Protein AF-B7J6F8-F1 (afdb_monomer_lite)

Organism: Acidithiobacillus ferrooxidans (strain ATCC 23270 / DSM 14882 / CIP 104768 / NCIMB 8455) (NCBI:txid243159)

Structure (mmCIF, N/CA/C/O backbone):
data_AF-B7J6F8-F1
#
_entry.id   AF-B7J6F8-F1
#
loop_
_atom_site.group_PDB
_atom_site.id
_atom_site.type_symbol
_atom_site.label_atom_id
_atom_site.label_alt_id
_atom_site.label_comp_id
_atom_site.label_asym_id
_atom_site.label_entity_id
_atom_site.label_seq_id
_atom_site.pdbx_PDB_ins_code
_atom_site.Cartn_x
_atom_site.Cartn_y
_atom_site.Cartn_z
_atom_site.occupancy
_atom_site.B_iso_or_equiv
_atom_site.auth_seq_id
_atom_site.auth_comp_id
_atom_site.auth_asym_id
_atom_site.auth_atom_id
_atom_site.pdbx_PDB_model_num
ATOM 1 N N . MET A 1 1 ? -2.502 -2.999 -12.269 1.00 76.00 1 MET A N 1
ATOM 2 C CA . MET A 1 1 ? -2.319 -1.536 -12.467 1.00 76.00 1 MET A CA 1
ATOM 3 C C . MET A 1 1 ? -0.979 -1.187 -13.109 1.00 76.00 1 MET A C 1
ATOM 5 O O . MET A 1 1 ? -0.947 -0.230 -13.862 1.00 76.00 1 MET A O 1
ATOM 9 N N . LEU A 1 2 ? 0.098 -1.934 -12.837 1.00 83.06 2 LEU A N 1
ATOM 10 C CA . LEU A 1 2 ? 1.420 -1.747 -13.461 1.00 83.06 2 LEU A CA 1
ATOM 11 C C . LEU A 1 2 ? 2.002 -3.077 -13.989 1.00 83.06 2 LEU A C 1
ATOM 13 O O . LEU A 1 2 ? 3.213 -3.268 -14.028 1.00 83.06 2 LEU A O 1
ATOM 17 N N . GLU A 1 3 ? 1.139 -4.041 -14.310 1.00 82.06 3 GLU A N 1
ATOM 18 C CA . GLU A 1 3 ? 1.579 -5.338 -14.832 1.00 82.06 3 GLU A CA 1
ATOM 19 C C . GLU A 1 3 ? 2.001 -5.190 -16.294 1.00 82.06 3 GLU A C 1
ATOM 21 O O . GLU A 1 3 ? 1.269 -4.592 -17.078 1.00 82.06 3 GLU A O 1
ATOM 26 N N . GLY A 1 4 ? 3.167 -5.740 -16.644 1.00 83.31 4 GLY A N 1
ATOM 27 C CA . GLY A 1 4 ? 3.713 -5.673 -18.003 1.00 83.31 4 GLY A CA 1
ATOM 28 C C . GLY A 1 4 ? 4.482 -4.392 -18.334 1.00 83.31 4 GLY A C 1
ATOM 29 O O . GLY A 1 4 ? 4.872 -4.224 -19.484 1.00 83.31 4 GLY A O 1
ATOM 30 N N . GLU A 1 5 ? 4.726 -3.509 -17.359 1.00 84.12 5 GLU A N 1
ATOM 31 C CA . GLU A 1 5 ? 5.380 -2.230 -17.639 1.00 84.12 5 GLU A CA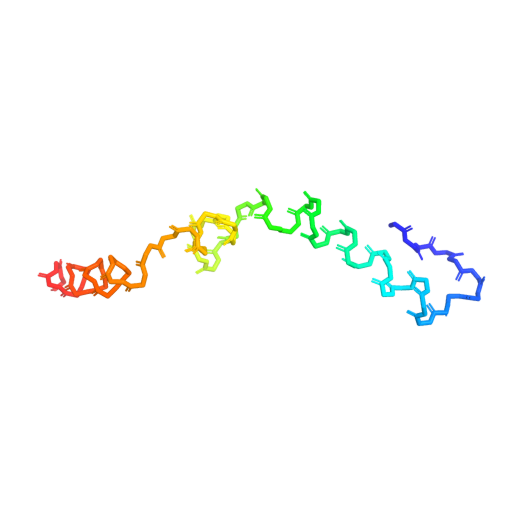 1
ATOM 32 C C . GLU A 1 5 ? 6.901 -2.370 -17.787 1.00 84.12 5 GLU A C 1
ATOM 34 O O . GLU A 1 5 ? 7.647 -2.503 -16.808 1.00 84.12 5 GLU A O 1
ATOM 39 N N . GLU A 1 6 ? 7.368 -2.328 -19.035 1.00 80.94 6 GLU A N 1
ATOM 40 C CA . GLU A 1 6 ? 8.791 -2.302 -19.362 1.00 80.94 6 GLU A CA 1
ATOM 41 C C . GLU A 1 6 ? 9.408 -0.975 -18.894 1.00 80.94 6 GLU A C 1
ATOM 43 O O . GLU A 1 6 ? 9.012 0.110 -19.312 1.00 80.94 6 GLU A O 1
ATOM 48 N N . GLY A 1 7 ? 10.384 -1.050 -17.985 1.00 83.44 7 GLY A N 1
ATOM 49 C CA . GLY A 1 7 ? 11.013 0.141 -17.405 1.00 83.44 7 GLY A CA 1
ATOM 50 C C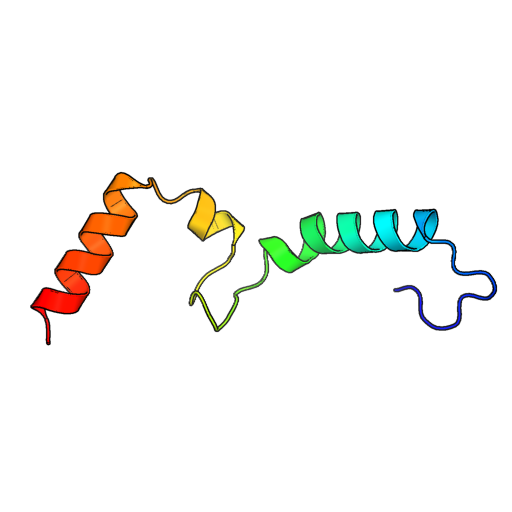 . GLY A 1 7 ? 10.303 0.700 -16.169 1.00 83.44 7 GLY A C 1
ATOM 51 O O . GLY A 1 7 ? 10.396 1.900 -15.903 1.00 83.44 7 GLY A O 1
ATOM 52 N N . LEU A 1 8 ? 9.625 -0.151 -15.386 1.00 89.81 8 LEU A N 1
ATOM 53 C CA . LEU A 1 8 ? 9.068 0.220 -14.085 1.00 89.81 8 LEU A CA 1
ATOM 54 C C . LEU A 1 8 ? 10.117 0.925 -13.206 1.00 89.81 8 LEU A C 1
ATOM 56 O O . LEU A 1 8 ? 11.044 0.316 -12.673 1.00 89.81 8 LEU A O 1
ATOM 60 N N . THR A 1 9 ? 9.937 2.231 -13.019 1.00 93.25 9 THR A N 1
ATOM 61 C CA . THR A 1 9 ? 10.762 3.024 -12.105 1.00 93.25 9 THR A CA 1
ATOM 62 C C . THR A 1 9 ? 10.142 3.056 -10.717 1.00 93.25 9 THR A C 1
ATOM 64 O O . THR A 1 9 ? 8.919 3.023 -10.555 1.00 93.25 9 THR A O 1
ATOM 67 N N . LEU A 1 10 ? 10.981 3.241 -9.698 1.00 93.12 10 LEU A N 1
ATOM 68 C CA . LEU A 1 10 ? 10.514 3.440 -8.326 1.00 93.12 10 LEU A CA 1
ATOM 69 C C . LEU A 1 10 ? 9.546 4.631 -8.215 1.00 93.12 10 LEU A C 1
ATOM 71 O O . LEU A 1 10 ? 8.572 4.576 -7.472 1.00 93.12 10 LEU A O 1
ATOM 75 N N . GLY A 1 11 ? 9.767 5.695 -8.994 1.00 94.94 11 GLY A N 1
ATOM 76 C CA . GLY A 1 11 ? 8.877 6.857 -9.013 1.00 94.94 11 GLY A CA 1
ATOM 77 C C . GLY A 1 11 ? 7.479 6.539 -9.550 1.00 94.94 11 GLY A C 1
ATOM 78 O O . GLY A 1 11 ? 6.489 7.023 -9.000 1.00 94.94 11 GLY A O 1
ATOM 79 N N . ALA A 1 12 ? 7.382 5.720 -10.602 1.00 92.12 12 ALA A N 1
ATOM 80 C CA . ALA A 1 12 ? 6.100 5.273 -11.142 1.00 92.12 12 ALA A CA 1
ATOM 81 C C . ALA A 1 12 ? 5.379 4.334 -10.165 1.00 92.12 12 ALA A C 1
ATOM 83 O O . ALA A 1 12 ? 4.200 4.547 -9.876 1.00 92.12 12 ALA A O 1
ATOM 84 N N . LEU A 1 13 ? 6.108 3.372 -9.589 1.00 94.50 13 LEU A N 1
ATOM 85 C CA . LEU A 1 13 ? 5.573 2.449 -8.592 1.00 94.50 13 LEU A CA 1
ATOM 86 C C . LEU A 1 13 ? 5.042 3.193 -7.363 1.00 94.50 13 LEU A C 1
ATOM 88 O O . LEU A 1 13 ? 3.911 2.963 -6.949 1.00 94.50 13 LEU A O 1
ATOM 92 N N . ASN A 1 14 ? 5.811 4.139 -6.822 1.00 95.44 14 ASN A N 1
ATOM 93 C CA . ASN A 1 14 ? 5.406 4.897 -5.641 1.00 95.44 14 ASN A CA 1
ATOM 94 C C . ASN A 1 14 ? 4.119 5.690 -5.881 1.00 95.44 14 ASN A C 1
ATOM 96 O O . ASN A 1 14 ? 3.222 5.663 -5.043 1.00 95.44 14 ASN A O 1
ATOM 100 N N . ARG A 1 15 ? 3.992 6.364 -7.031 1.00 95.00 15 ARG A N 1
ATOM 101 C CA . ARG A 1 15 ? 2.768 7.114 -7.363 1.00 95.00 15 ARG A CA 1
ATOM 102 C C . ARG A 1 15 ? 1.562 6.199 -7.523 1.00 95.00 15 ARG A C 1
ATOM 104 O O . ARG A 1 15 ? 0.488 6.516 -7.021 1.00 95.00 15 ARG A O 1
ATOM 111 N N . ALA A 1 16 ? 1.745 5.074 -8.205 1.00 94.19 16 ALA A N 1
ATOM 112 C CA . ALA A 1 16 ? 0.700 4.081 -8.381 1.00 94.19 16 ALA A CA 1
ATOM 113 C C . ALA A 1 16 ? 0.227 3.531 -7.029 1.00 94.19 16 ALA A C 1
ATOM 115 O O . ALA A 1 16 ? -0.963 3.572 -6.727 1.00 94.19 16 ALA A O 1
ATOM 116 N N . THR A 1 17 ? 1.150 3.093 -6.176 1.00 94.31 17 THR A N 1
ATOM 117 C CA . THR A 1 17 ? 0.811 2.564 -4.854 1.00 94.31 17 THR A CA 1
ATOM 118 C C . THR A 1 17 ? 0.156 3.626 -3.976 1.00 94.31 17 THR A C 1
ATOM 120 O O . THR A 1 17 ? -0.856 3.333 -3.348 1.00 94.31 17 THR A O 1
ATOM 123 N N . GLN A 1 18 ? 0.645 4.871 -3.983 1.00 96.19 18 GLN A N 1
ATOM 124 C CA . GLN A 1 18 ? 0.021 5.971 -3.241 1.00 96.19 18 GLN A CA 1
ATOM 125 C C . GLN A 1 18 ? -1.430 6.195 -3.684 1.00 96.19 18 GLN A C 1
ATOM 127 O O . GLN A 1 18 ? -2.336 6.243 -2.852 1.00 96.19 18 GLN A O 1
ATOM 132 N N . ALA A 1 19 ? -1.668 6.266 -4.997 1.00 95.50 19 ALA A N 1
ATOM 133 C CA . ALA A 1 19 ? -3.010 6.435 -5.541 1.00 95.50 19 ALA A CA 1
ATOM 134 C C . ALA A 1 19 ? -3.928 5.262 -5.165 1.00 95.50 19 ALA A C 1
ATOM 136 O O . ALA A 1 19 ? -5.087 5.478 -4.813 1.00 95.50 19 ALA A O 1
ATOM 137 N N . TRP A 1 20 ? -3.415 4.030 -5.197 1.00 95.88 20 TRP A N 1
ATOM 138 C CA . TRP A 1 20 ? -4.164 2.845 -4.781 1.00 95.88 20 TRP A CA 1
ATOM 139 C C . TRP A 1 20 ? -4.491 2.859 -3.281 1.00 95.88 20 TRP A C 1
ATOM 141 O O . TRP A 1 20 ? -5.628 2.577 -2.899 1.00 95.88 20 TRP A O 1
ATOM 151 N N . VAL A 1 21 ? -3.541 3.254 -2.428 1.00 95.38 21 VAL A N 1
ATOM 152 C CA . VAL A 1 21 ? -3.758 3.360 -0.978 1.00 95.38 21 VAL A CA 1
ATOM 153 C C . VAL A 1 21 ? -4.872 4.362 -0.669 1.00 95.38 21 VAL A C 1
ATOM 155 O O . VAL A 1 21 ? -5.803 4.072 0.088 1.00 95.38 21 VAL A O 1
ATOM 158 N N . GLU A 1 22 ? -4.803 5.534 -1.298 1.00 93.19 22 GLU A N 1
ATOM 159 C CA . GLU A 1 22 ? -5.765 6.612 -1.097 1.00 93.19 22 GLU A CA 1
ATOM 160 C C . GLU A 1 22 ? -7.143 6.293 -1.662 1.00 93.19 22 GLU A C 1
ATOM 162 O O . GLU A 1 22 ? -8.140 6.734 -1.085 1.00 93.19 22 GLU A O 1
ATOM 167 N N . ARG A 1 23 ? -7.220 5.574 -2.790 1.00 92.69 23 ARG A N 1
ATOM 168 C CA . ARG A 1 23 ? -8.483 5.286 -3.482 1.00 92.69 23 ARG A CA 1
ATOM 169 C C . ARG A 1 23 ? -9.190 4.048 -2.952 1.00 92.69 23 ARG A C 1
ATOM 171 O O . ARG A 1 23 ? -10.374 4.142 -2.626 1.00 92.69 23 ARG A O 1
ATOM 178 N N . GLU A 1 24 ? -8.448 2.966 -2.761 1.00 93.06 24 GLU A N 1
ATOM 179 C CA . GLU A 1 24 ? -9.001 1.631 -2.540 1.00 93.06 24 GLU A CA 1
ATOM 180 C C . GLU A 1 24 ? -8.695 1.100 -1.138 1.00 93.06 24 GLU A C 1
ATOM 182 O O . GLU A 1 24 ? -9.615 0.729 -0.403 1.00 93.06 24 GLU A O 1
ATOM 187 N N . TYR A 1 25 ? -7.421 1.100 -0.726 1.00 94.56 25 TYR A N 1
ATOM 188 C CA . TYR A 1 25 ? -7.001 0.462 0.529 1.00 94.56 25 TYR A CA 1
ATOM 189 C C . TYR A 1 25 ? -7.716 1.064 1.740 1.00 94.56 25 TYR A C 1
ATOM 191 O O . TYR A 1 25 ? -8.341 0.339 2.510 1.00 94.56 25 TYR A O 1
ATOM 199 N N . HIS A 1 26 ? -7.699 2.393 1.884 1.00 94.44 26 HIS A N 1
ATOM 200 C CA . HIS A 1 26 ? -8.328 3.071 3.022 1.00 94.44 26 HIS A CA 1
ATOM 201 C C . HIS A 1 26 ? -9.855 2.938 3.073 1.00 94.44 26 HIS A C 1
ATOM 203 O O . HIS A 1 26 ? -10.439 3.143 4.141 1.00 94.44 26 HIS A O 1
ATOM 209 N N . ARG A 1 27 ? -10.499 2.635 1.940 1.00 93.50 27 ARG A N 1
ATOM 210 C CA . ARG A 1 27 ? -11.962 2.559 1.810 1.00 93.50 27 ARG A CA 1
ATOM 211 C C . ARG A 1 27 ? -12.499 1.131 1.845 1.00 93.50 27 ARG A C 1
ATOM 213 O O . ARG A 1 27 ? -13.678 0.941 2.128 1.00 93.50 27 ARG A O 1
ATOM 220 N N . SER A 1 28 ? -11.651 0.139 1.601 1.00 95.12 28 SER A N 1
ATOM 221 C CA . SER A 1 28 ? -12.025 -1.273 1.665 1.00 95.12 28 SER A CA 1
ATOM 222 C C . SER A 1 28 ? -12.088 -1.763 3.112 1.00 95.12 28 SER A C 1
ATOM 224 O O . SER A 1 28 ? -11.321 -1.318 3.966 1.00 95.12 28 SER A O 1
ATOM 226 N N . ARG A 1 29 ? -13.013 -2.683 3.414 1.00 93.69 29 ARG A N 1
ATOM 227 C CA . ARG A 1 29 ? -13.083 -3.337 4.732 1.00 93.69 29 ARG A CA 1
ATOM 228 C C . ARG A 1 29 ? -11.941 -4.335 4.862 1.00 93.69 29 ARG A C 1
ATOM 230 O O . ARG A 1 29 ? -11.767 -5.175 3.985 1.00 93.69 29 ARG A O 1
ATOM 237 N N . HIS A 1 30 ? -11.185 -4.251 5.952 1.00 94.62 30 HIS A N 1
ATOM 238 C CA . HIS A 1 30 ? -10.061 -5.146 6.220 1.00 94.62 30 HIS A CA 1
ATOM 239 C C . HIS A 1 30 ? -10.458 -6.151 7.294 1.00 94.62 30 HIS A C 1
ATOM 241 O O . HIS A 1 30 ? -11.028 -5.774 8.320 1.00 94.62 30 HIS A O 1
ATOM 24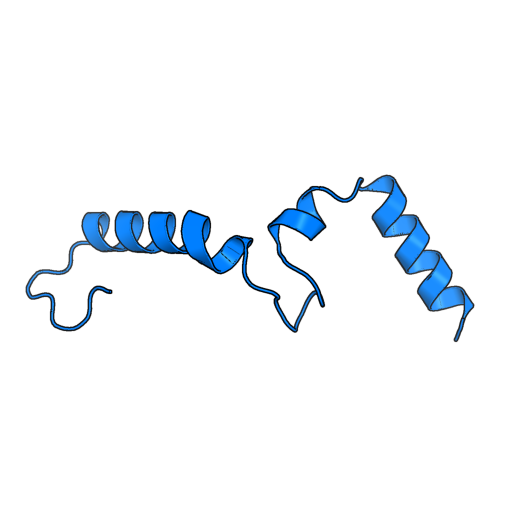7 N N . SER A 1 31 ? -10.176 -7.431 7.057 1.00 92.94 31 SER A N 1
ATOM 248 C CA . SER A 1 31 ? -10.527 -8.529 7.967 1.00 92.94 31 SER A CA 1
ATOM 249 C C . SER A 1 31 ? -9.808 -8.425 9.312 1.00 92.94 31 SER A C 1
ATOM 251 O O . SER A 1 31 ? -10.415 -8.701 10.340 1.00 92.94 31 SER A O 1
ATOM 253 N N . GLU A 1 32 ? -8.555 -7.970 9.312 1.00 91.25 32 GLU A N 1
ATOM 254 C CA . GLU A 1 32 ? -7.702 -7.867 10.504 1.00 91.25 32 GLU A CA 1
ATOM 255 C C . GLU A 1 32 ? -8.241 -6.878 11.546 1.00 91.25 32 GLU A C 1
ATOM 257 O O . GLU A 1 32 ? -8.192 -7.139 12.744 1.00 91.25 32 GLU A O 1
ATOM 262 N N . ILE A 1 33 ? -8.797 -5.752 11.090 1.00 87.81 33 ILE A N 1
ATOM 263 C CA . ILE A 1 33 ? -9.346 -4.694 11.955 1.00 87.81 33 ILE A CA 1
ATOM 264 C C . ILE A 1 33 ? -10.881 -4.649 11.943 1.00 87.81 33 ILE A C 1
ATOM 266 O O . ILE A 1 33 ? -11.487 -3.813 12.607 1.00 87.81 33 ILE A O 1
ATOM 270 N N . GLY A 1 34 ? -11.536 -5.520 11.170 1.00 91.69 34 GLY A N 1
ATOM 271 C CA . GLY A 1 34 ? -12.997 -5.626 11.076 1.00 91.69 34 GLY A CA 1
ATOM 272 C C . GLY A 1 34 ? -13.716 -4.400 10.489 1.00 91.69 34 GLY A C 1
ATOM 273 O O . GLY A 1 34 ? -14.952 -4.355 10.470 1.00 91.69 34 GLY A O 1
ATOM 274 N N . THR A 1 35 ? -12.982 -3.401 10.000 1.00 93.38 35 THR A N 1
ATOM 275 C CA . THR A 1 35 ? -13.507 -2.135 9.471 1.00 93.38 35 THR A CA 1
ATOM 276 C C . THR A 1 35 ? -12.590 -1.573 8.381 1.00 93.38 35 THR A C 1
ATOM 278 O O . THR A 1 35 ? -11.606 -2.199 7.997 1.00 93.38 35 THR A O 1
ATOM 281 N N . THR A 1 36 ? -12.931 -0.411 7.827 1.00 94.81 36 THR A N 1
ATOM 282 C CA . THR A 1 36 ? -12.041 0.320 6.909 1.00 94.81 36 THR A CA 1
ATOM 283 C C . THR A 1 36 ? -10.985 1.092 7.712 1.00 94.81 36 THR A C 1
ATOM 285 O O . THR A 1 36 ? -11.350 1.689 8.734 1.00 94.81 36 THR A O 1
ATOM 288 N N . PRO A 1 37 ? -9.720 1.180 7.265 1.00 93.56 37 PRO A N 1
ATOM 289 C CA . PRO A 1 37 ? -8.701 1.981 7.950 1.00 93.56 37 PRO A CA 1
ATOM 290 C C . PRO A 1 37 ? -9.119 3.437 8.189 1.00 93.56 37 PRO A C 1
ATOM 292 O O . PRO A 1 37 ? -8.853 3.995 9.253 1.00 93.56 37 PRO A O 1
ATOM 295 N N . LEU A 1 38 ? -9.831 4.044 7.231 1.00 91.81 38 LEU A N 1
ATOM 296 C CA . LEU A 1 38 ? -10.322 5.417 7.356 1.00 91.81 38 LEU A CA 1
ATOM 297 C C . LEU A 1 38 ? -11.325 5.574 8.509 1.00 91.81 38 LEU A C 1
ATOM 299 O O . LEU A 1 38 ? -11.287 6.567 9.232 1.00 91.81 38 LEU A O 1
ATOM 303 N N . ALA A 1 39 ? -12.224 4.604 8.691 1.00 90.12 39 ALA A N 1
ATOM 304 C CA . ALA A 1 39 ? -13.163 4.604 9.812 1.00 90.12 39 ALA A CA 1
ATOM 305 C C . ALA A 1 39 ? -12.442 4.381 11.151 1.00 90.12 39 ALA A C 1
ATOM 307 O O . ALA A 1 39 ? -12.752 5.056 12.133 1.00 90.12 39 ALA A O 1
ATOM 308 N N . GLN A 1 40 ? -11.440 3.497 11.179 1.00 87.69 40 GLN A N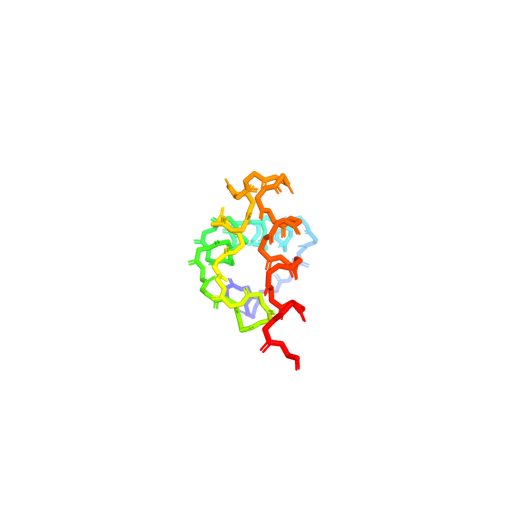 1
ATOM 309 C CA . GLN A 1 40 ? -10.628 3.255 12.372 1.00 87.69 40 GLN A CA 1
ATOM 310 C C . GLN A 1 40 ? -9.887 4.525 12.819 1.00 87.69 40 GLN A C 1
ATOM 312 O O . GLN A 1 40 ? -9.960 4.886 13.988 1.00 87.69 40 GLN A O 1
ATOM 317 N N . GLN A 1 41 ? -9.237 5.252 11.900 1.00 85.81 41 GLN A N 1
ATOM 318 C CA . GLN A 1 41 ? -8.551 6.517 12.214 1.00 85.81 41 GLN A CA 1
ATOM 319 C C . GLN A 1 41 ? -9.486 7.591 12.777 1.00 85.81 41 GLN A C 1
ATOM 321 O O . GLN A 1 41 ? -9.086 8.366 13.642 1.00 85.81 41 GLN A O 1
ATOM 326 N N . LYS A 1 42 ? -10.726 7.650 12.281 1.00 81.50 42 LYS A N 1
ATOM 327 C CA . LYS A 1 42 ? -11.736 8.606 12.757 1.00 81.50 42 LYS A CA 1
ATOM 328 C C . LYS A 1 42 ? -12.258 8.277 14.153 1.00 81.50 42 LYS A C 1
ATOM 330 O O . LYS A 1 42 ? -12.931 9.115 14.748 1.00 81.50 42 LYS A O 1
ATOM 335 N N . THR A 1 43 ? -11.964 7.087 14.674 1.00 78.88 43 THR A N 1
ATOM 336 C CA . THR A 1 43 ? -12.348 6.715 16.032 1.00 78.88 43 THR A CA 1
ATOM 337 C C . THR A 1 43 ? -11.428 7.438 17.020 1.00 78.88 43 THR A C 1
ATOM 339 O O . THR A 1 43 ? -10.211 7.236 16.980 1.00 78.88 43 THR A O 1
ATOM 342 N N . PRO A 1 44 ? -11.966 8.286 17.916 1.00 77.31 44 PRO A N 1
ATOM 343 C CA . PRO A 1 44 ? -11.174 8.948 18.940 1.00 77.31 44 PRO A CA 1
ATOM 344 C C . PRO A 1 44 ? -10.397 7.920 19.759 1.00 77.31 44 PRO A C 1
ATOM 346 O O . PRO A 1 44 ? -10.962 6.927 20.223 1.00 77.31 44 PRO A O 1
ATOM 349 N N . ARG A 1 45 ? -9.106 8.183 19.986 1.00 72.62 45 ARG A N 1
ATOM 350 C CA . ARG A 1 45 ? -8.209 7.284 20.731 1.00 72.62 45 ARG A CA 1
ATOM 351 C C . ARG A 1 45 ? -8.751 6.926 22.123 1.00 72.62 45 ARG A C 1
ATOM 353 O O . ARG A 1 45 ? -8.528 5.816 22.588 1.00 72.62 45 ARG A O 1
ATOM 360 N N . THR A 1 46 ? -9.515 7.825 22.742 1.00 74.50 46 THR A N 1
ATOM 361 C CA . THR A 1 46 ? -10.201 7.593 24.020 1.00 74.50 46 THR A CA 1
ATOM 362 C C . THR A 1 46 ? -11.280 6.509 23.925 1.00 74.50 46 THR A C 1
ATOM 364 O O . THR A 1 46 ? -11.335 5.640 24.789 1.00 74.50 46 THR A O 1
ATOM 367 N N . LEU A 1 47 ? -12.083 6.499 22.854 1.00 70.31 47 LEU A N 1
ATOM 368 C CA . LEU A 1 47 ? -13.144 5.502 22.657 1.00 70.31 47 LEU A CA 1
ATOM 369 C C . LEU A 1 47 ? -12.570 4.119 22.323 1.00 70.31 47 LEU A C 1
ATOM 371 O O . LEU A 1 47 ? -13.134 3.105 22.720 1.00 70.31 47 LEU A O 1
ATOM 375 N N . ALA A 1 48 ? -11.424 4.062 21.636 1.00 71.81 48 ALA A N 1
ATOM 376 C CA . ALA A 1 48 ? -10.761 2.799 21.314 1.00 71.81 48 ALA A CA 1
ATOM 377 C C . ALA A 1 48 ? -10.334 2.020 22.575 1.00 71.81 48 ALA A C 1
ATOM 379 O O . ALA A 1 48 ? -10.569 0.817 22.656 1.00 71.81 48 ALA A O 1
ATOM 380 N N . VAL A 1 49 ? -9.782 2.712 23.581 1.00 71.75 49 VAL A N 1
ATOM 381 C CA . VAL A 1 49 ? -9.385 2.100 24.865 1.00 71.75 49 VAL A CA 1
ATOM 382 C C . VAL A 1 49 ? -10.603 1.602 25.649 1.00 71.75 49 VAL A C 1
ATOM 384 O O . VAL A 1 49 ? -10.542 0.572 26.315 1.00 71.75 49 VAL A O 1
ATOM 387 N N . GLU A 1 50 ? -11.723 2.319 25.580 1.00 71.69 50 GLU A N 1
ATOM 388 C CA . GLU A 1 50 ? -12.949 1.953 26.294 1.00 71.69 50 GLU A CA 1
ATOM 389 C C . GLU A 1 50 ? -13.654 0.740 25.668 1.00 71.69 50 GLU A C 1
ATOM 391 O O . GLU A 1 50 ? -14.080 -0.165 26.386 1.00 71.69 50 GLU A O 1
ATOM 396 N N . LEU A 1 51 ? -13.691 0.657 24.333 1.00 69.19 51 LEU A N 1
ATOM 397 C CA . LEU A 1 51 ? -14.180 -0.524 23.615 1.00 69.19 51 LEU A CA 1
ATOM 398 C C . LEU A 1 51 ? -13.335 -1.770 23.912 1.00 69.19 51 LEU A C 1
ATOM 400 O O . LEU A 1 51 ? -13.884 -2.861 24.060 1.00 69.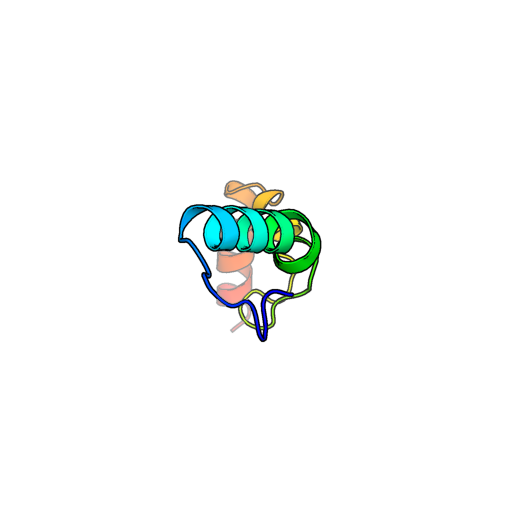19 51 LEU A O 1
ATOM 404 N N . GLU A 1 52 ? -12.015 -1.621 24.030 1.00 73.25 52 GLU A N 1
ATOM 405 C CA . GLU A 1 52 ? -11.115 -2.721 24.387 1.00 73.25 52 GLU A CA 1
ATOM 406 C C . GLU A 1 52 ? -11.343 -3.203 25.828 1.00 73.25 52 GLU A C 1
ATOM 408 O O . GLU A 1 52 ? -11.496 -4.403 26.058 1.00 73.25 52 GLU A O 1
ATOM 413 N N . LYS A 1 53 ? -11.491 -2.280 26.790 1.00 72.19 53 LYS A N 1
ATOM 414 C CA . LYS A 1 53 ? -11.839 -2.618 28.182 1.00 72.19 53 LYS A CA 1
ATOM 415 C C . LYS A 1 53 ? -13.184 -3.342 28.292 1.00 72.19 53 LYS A C 1
ATOM 417 O O . LYS A 1 53 ? -13.277 -4.344 28.998 1.00 72.19 53 LYS A O 1
ATOM 422 N N . ASN A 1 54 ? -14.205 -2.886 27.563 1.00 69.12 54 ASN A N 1
ATOM 423 C CA . ASN A 1 54 ? -15.521 -3.533 27.558 1.00 69.12 54 ASN A CA 1
ATOM 424 C C . ASN A 1 54 ? -15.515 -4.905 26.874 1.00 69.12 54 ASN A C 1
ATOM 426 O O . ASN A 1 54 ? -16.245 -5.794 27.303 1.00 69.12 54 ASN A O 1
ATOM 430 N N . ARG A 1 55 ? -14.682 -5.115 25.845 1.00 74.69 55 ARG A N 1
ATOM 431 C CA . ARG A 1 55 ? -14.525 -6.437 25.216 1.00 74.69 55 ARG A CA 1
ATOM 432 C C . ARG A 1 55 ? -13.866 -7.459 26.139 1.00 74.69 55 ARG A C 1
ATOM 434 O O . ARG A 1 55 ? -14.231 -8.624 26.066 1.00 74.69 55 ARG A O 1
ATOM 441 N N . ILE A 1 56 ? -12.929 -7.038 26.990 1.00 66.88 56 ILE A N 1
ATOM 442 C CA . ILE A 1 56 ? -12.289 -7.919 27.983 1.00 66.88 56 ILE A CA 1
ATOM 443 C C . ILE A 1 56 ? -13.235 -8.204 29.157 1.00 66.88 56 ILE A C 1
ATOM 445 O O . ILE A 1 56 ? -13.215 -9.303 29.689 1.00 66.88 56 ILE A O 1
ATOM 449 N N . SER A 1 57 ? -14.104 -7.259 29.533 1.00 64.94 57 SER A N 1
ATOM 450 C CA . SER A 1 57 ? -15.060 -7.448 30.636 1.00 64.94 57 SER A CA 1
ATOM 451 C C . SER A 1 57 ? -16.235 -8.388 30.314 1.00 64.94 57 SER A C 1
ATOM 453 O O . SER A 1 57 ? -16.994 -8.716 31.226 1.00 64.94 57 SER A O 1
ATOM 455 N N . LEU A 1 58 ? -16.433 -8.770 29.046 1.00 54.06 58 LEU A N 1
ATOM 456 C CA . LEU A 1 58 ? -17.520 -9.655 28.597 1.00 54.06 58 LEU A CA 1
ATOM 457 C C . LEU A 1 58 ? -17.081 -11.118 28.369 1.00 54.06 58 LEU A C 1
ATOM 459 O O . LEU A 1 58 ? -17.866 -11.905 27.838 1.00 54.06 58 LEU A O 1
ATOM 463 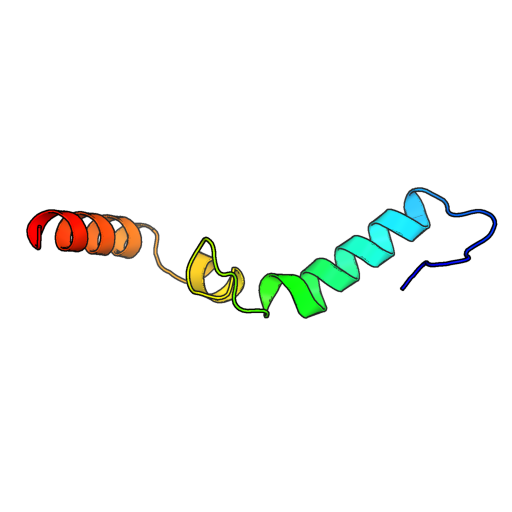N N . ILE A 1 59 ? -15.843 -11.463 28.737 1.00 50.69 59 ILE A N 1
ATOM 464 C CA . ILE A 1 59 ? -15.256 -12.814 28.696 1.00 50.69 59 ILE A CA 1
ATOM 465 C C . ILE A 1 59 ? -14.967 -13.241 30.134 1.00 50.69 59 ILE A C 1
ATOM 467 O O . ILE A 1 59 ? -15.268 -14.409 30.461 1.00 50.69 59 ILE A O 1
#

Sequence (59 aa):
MLEGEEGLTLGALNRATQAWVEREYHRSRHSEIGTTPLAQQKTPRTLAVELEKNRISLI

Radius of gyration: 17.6 Å; chains: 1; bounding box: 28×22×50 Å

Foldseek 3Di:
DCPPPDPDDPVNVVVVVVCCCVPPQQQDQDPVVRGRVVVVVPPPPVVVVVVVVVVVVVD

pLDDT: mean 84.81, std 11.22, range [50.69, 96.19]

Secondary structure (DSSP, 8-state):
--TT-TT--HHHHHHHHHHHIIIIITTS-BTTTTB-HHHHHHS-HHHHHHHHHHHHTT-